Protein AF-A0A7R9LYC6-F1 (afdb_monomer_lite)

Organism: NCBI:txid334625

InterPro domains:
  IPR019412 IML2-like/Tetratricopeptide repeat protein 39-like [PF10300] (20-102)

Sequence (107 aa):
MLLQTNSLPRDVDPDNRNLYLCCVKSIKALIVAVATMEKHDIEKAHKQVDTLGALADNYRKTGLMVTIISYVKTPLYNRYSDAEAHGELCYSYSLLFSAMVCALETN

Secondary structure (DSSP, 8-state):
------PPPTTS-HHHHHHHHHHHHHHHHHHHHHHH--HHHHHHHHHHHHHHHHHHHHHHHHHHHHHHTT-SS---GGG--HHHHHHHHHHHHHHHHHHHHHHHHT-

Structure (mmCIF, N/CA/C/O backbone):
data_AF-A0A7R9LYC6-F1
#
_entry.id   AF-A0A7R9LYC6-F1
#
loop_
_atom_site.group_PDB
_atom_site.id
_atom_site.type_symbol
_atom_site.label_atom_id
_atom_site.label_alt_id
_atom_site.label_comp_id
_atom_site.label_asym_id
_atom_site.label_entity_id
_atom_site.label_seq_id
_atom_site.pdbx_PDB_ins_code
_atom_site.Cartn_x
_atom_site.Cartn_y
_atom_site.Cartn_z
_atom_site.occupancy
_atom_site.B_iso_or_equiv
_atom_site.auth_seq_id
_atom_site.auth_comp_id
_atom_site.auth_asym_id
_atom_site.auth_atom_id
_atom_site.pdbx_PDB_model_num
ATOM 1 N N . MET A 1 1 ? -24.895 -22.003 -8.593 1.00 36.28 1 MET A N 1
ATOM 2 C CA . MET A 1 1 ? -24.155 -21.187 -9.577 1.00 36.28 1 MET A CA 1
ATOM 3 C C . MET A 1 1 ? -22.917 -20.656 -8.866 1.00 36.28 1 MET A C 1
ATOM 5 O O . MET A 1 1 ? -23.003 -19.682 -8.135 1.00 36.28 1 MET A O 1
ATOM 9 N N . LEU A 1 2 ? -21.824 -21.423 -8.915 1.00 33.72 2 LEU A N 1
ATOM 10 C CA . LEU A 1 2 ? -20.586 -21.124 -8.190 1.00 33.72 2 LEU A CA 1
ATOM 11 C C . LEU A 1 2 ? -19.867 -19.979 -8.906 1.00 33.72 2 LEU A C 1
ATOM 13 O O . LEU A 1 2 ? -19.568 -20.097 -10.092 1.00 33.72 2 LEU A O 1
ATOM 17 N N . LEU A 1 3 ? -19.626 -18.880 -8.188 1.00 33.09 3 LEU A N 1
ATOM 18 C CA . LEU A 1 3 ? -18.769 -17.779 -8.620 1.00 33.09 3 LEU A CA 1
ATOM 19 C C . LEU A 1 3 ? -17.392 -18.355 -8.962 1.00 33.09 3 LEU A C 1
ATOM 21 O O . LEU A 1 3 ? -16.619 -18.701 -8.069 1.00 33.09 3 LEU A O 1
ATOM 25 N N . GLN A 1 4 ? -17.103 -18.489 -10.257 1.00 33.38 4 GLN A N 1
ATOM 26 C CA . GLN A 1 4 ? -15.746 -18.711 -10.729 1.00 33.38 4 GLN A CA 1
ATOM 27 C C . GLN A 1 4 ? -14.912 -17.543 -10.214 1.00 33.38 4 GLN A C 1
ATOM 29 O O . GLN A 1 4 ? -15.126 -16.389 -10.581 1.00 33.38 4 GLN A O 1
ATOM 34 N N . THR A 1 5 ? -13.986 -17.843 -9.309 1.00 38.22 5 THR A N 1
ATOM 35 C CA . THR A 1 5 ? -12.919 -16.927 -8.937 1.00 38.22 5 THR A CA 1
ATOM 36 C C . THR A 1 5 ? -12.204 -16.560 -10.230 1.00 38.22 5 THR A C 1
ATOM 38 O O . THR A 1 5 ? -11.533 -17.417 -10.810 1.00 38.22 5 THR A O 1
ATOM 41 N N . ASN A 1 6 ? -12.402 -15.327 -10.702 1.00 37.66 6 ASN A N 1
ATOM 42 C CA . ASN A 1 6 ? -11.644 -14.740 -11.800 1.00 37.66 6 ASN A CA 1
ATOM 43 C C . ASN A 1 6 ? -10.169 -14.796 -11.408 1.00 37.66 6 ASN A C 1
ATOM 45 O O . ASN A 1 6 ? -9.649 -13.932 -10.702 1.00 37.66 6 ASN A O 1
ATOM 49 N N . SER A 1 7 ? -9.521 -15.890 -11.794 1.00 44.31 7 SER A N 1
ATOM 50 C CA . SER A 1 7 ? -8.084 -16.026 -11.706 1.00 44.31 7 SER A CA 1
ATOM 51 C C . SER A 1 7 ? -7.526 -15.033 -12.711 1.00 44.31 7 SER A C 1
ATOM 53 O O . SER A 1 7 ? -7.901 -15.048 -13.883 1.00 44.31 7 SER A O 1
ATOM 55 N N . LEU A 1 8 ? -6.701 -14.116 -12.206 1.00 47.31 8 LEU A N 1
ATOM 56 C CA . LEU A 1 8 ? -5.983 -13.138 -13.015 1.00 47.31 8 LEU A CA 1
ATOM 57 C C . LEU A 1 8 ? -5.299 -13.847 -14.203 1.00 47.31 8 LEU A C 1
ATOM 59 O O . LEU A 1 8 ? -4.858 -14.992 -14.037 1.00 47.31 8 LEU A O 1
ATOM 63 N N . PRO A 1 9 ? -5.217 -13.198 -15.381 1.00 40.19 9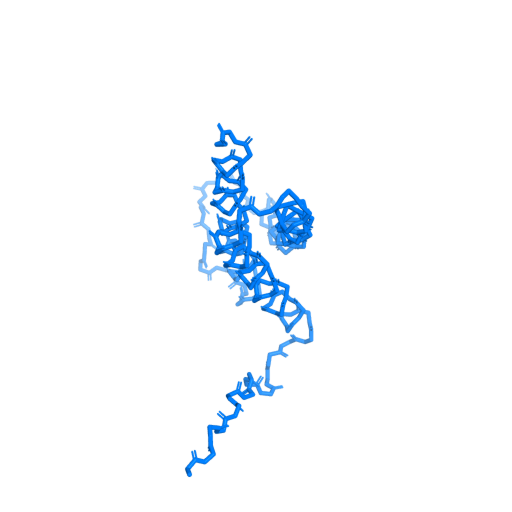 PRO A N 1
ATOM 64 C CA . PRO A 1 9 ? -4.649 -13.789 -16.591 1.00 40.19 9 PRO A CA 1
ATOM 65 C C . PRO A 1 9 ? -3.291 -14.439 -16.307 1.00 40.19 9 PRO A C 1
ATOM 67 O O . PRO A 1 9 ? -2.454 -13.878 -15.597 1.00 40.19 9 PRO A O 1
ATOM 70 N N . ARG A 1 10 ? -3.071 -15.649 -16.835 1.00 46.19 10 ARG A N 1
ATOM 71 C CA . ARG A 1 10 ? -1.867 -16.451 -16.544 1.00 46.19 10 ARG A CA 1
ATOM 72 C C . ARG A 1 10 ? -0.570 -15.811 -17.050 1.00 46.19 10 ARG A C 1
ATOM 74 O O . ARG A 1 10 ? 0.486 -16.206 -16.563 1.00 46.19 10 ARG A O 1
ATOM 81 N N . ASP A 1 11 ? -0.678 -14.794 -17.902 1.00 43.84 11 ASP A N 1
ATOM 82 C CA . ASP A 1 11 ? 0.428 -14.095 -18.568 1.00 43.84 11 ASP A CA 1
ATOM 83 C C . ASP A 1 11 ? 0.852 -12.796 -17.863 1.00 43.84 11 ASP A C 1
ATOM 85 O O . ASP A 1 11 ? 1.606 -11.999 -18.411 1.00 43.84 11 ASP A O 1
ATOM 89 N N . VAL A 1 12 ? 0.373 -12.553 -16.639 1.00 48.56 12 VAL A N 1
ATOM 90 C CA . VAL A 1 12 ? 0.886 -11.450 -15.820 1.00 48.56 12 VAL A CA 1
ATOM 91 C C . VAL A 1 12 ? 2.262 -11.848 -15.290 1.00 48.56 12 VAL A C 1
ATOM 93 O O . VAL A 1 12 ? 2.354 -12.837 -14.547 1.00 48.56 12 VAL A O 1
ATOM 96 N N . ASP A 1 13 ? 3.283 -11.069 -15.675 1.00 50.50 13 ASP A N 1
ATOM 97 C CA . ASP A 1 13 ? 4.650 -11.103 -15.138 1.00 50.50 13 ASP A CA 1
ATOM 98 C C . ASP A 1 13 ? 4.597 -11.375 -13.618 1.00 50.50 13 ASP A C 1
ATOM 100 O O . ASP A 1 13 ? 3.794 -10.736 -12.925 1.00 50.50 13 ASP A O 1
ATOM 104 N N . PRO A 1 14 ? 5.341 -12.360 -13.079 1.00 53.69 14 PRO A N 1
ATOM 105 C CA . PRO A 1 14 ? 5.338 -12.667 -11.647 1.00 53.69 14 PRO A CA 1
ATOM 106 C C . PRO A 1 14 ? 5.550 -11.432 -10.758 1.00 53.69 14 PRO A C 1
ATOM 108 O O . PRO A 1 14 ? 4.943 -11.358 -9.684 1.00 53.69 14 PRO A O 1
ATOM 111 N N . ASP A 1 15 ? 6.303 -10.442 -11.237 1.00 52.31 15 ASP A N 1
ATOM 112 C CA . ASP A 1 15 ? 6.500 -9.161 -10.567 1.00 52.31 15 ASP A CA 1
ATOM 113 C C . ASP A 1 15 ? 5.196 -8.329 -10.576 1.00 52.31 15 ASP A C 1
ATOM 115 O O . ASP A 1 15 ? 4.681 -7.955 -9.512 1.00 52.31 15 ASP A O 1
ATOM 119 N N . ASN A 1 16 ? 4.527 -8.188 -11.726 1.00 53.47 16 ASN A N 1
ATOM 120 C CA . ASN A 1 16 ? 3.198 -7.560 -11.800 1.00 53.47 16 ASN A CA 1
ATOM 121 C C . ASN A 1 16 ? 2.146 -8.277 -10.948 1.00 53.47 16 ASN A C 1
ATOM 123 O O . ASN A 1 16 ? 1.302 -7.639 -10.315 1.00 53.47 16 ASN A O 1
ATOM 127 N N . ARG A 1 17 ? 2.193 -9.609 -10.875 1.00 63.22 17 ARG A N 1
ATOM 128 C CA . ARG A 1 17 ? 1.256 -10.404 -10.070 1.00 63.22 17 ARG A CA 1
ATOM 129 C C . ARG A 1 17 ? 1.372 -10.061 -8.583 1.00 63.22 17 ARG A C 1
ATOM 131 O O . ARG A 1 17 ? 0.366 -10.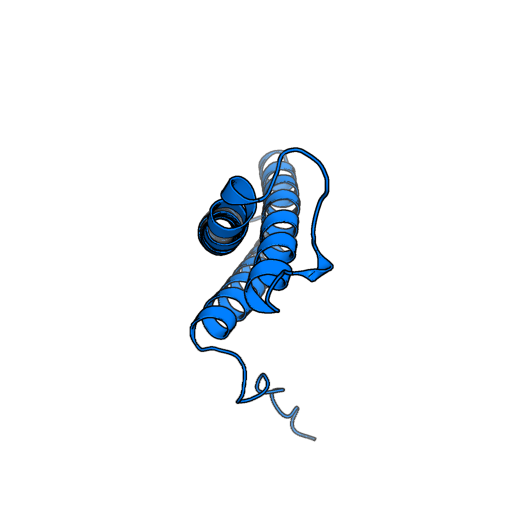088 -7.870 1.00 63.22 17 ARG A O 1
ATOM 138 N N . ASN A 1 18 ? 2.571 -9.695 -8.132 1.00 76.00 18 ASN A N 1
ATOM 139 C CA . ASN A 1 18 ? 2.830 -9.238 -6.772 1.00 76.00 18 ASN A CA 1
ATOM 140 C C . ASN A 1 18 ? 2.214 -7.851 -6.511 1.00 76.00 18 ASN A C 1
ATOM 142 O O . ASN A 1 18 ? 1.557 -7.656 -5.487 1.00 76.00 18 ASN A O 1
ATOM 146 N N . LEU A 1 19 ? 2.327 -6.922 -7.467 1.00 81.00 19 LEU A N 1
ATOM 147 C CA . LEU A 1 19 ? 1.768 -5.571 -7.352 1.00 81.00 19 LEU A CA 1
ATOM 148 C C . LEU A 1 19 ? 0.228 -5.568 -7.341 1.00 81.00 19 LEU A C 1
ATOM 150 O O . LEU A 1 19 ? -0.377 -4.990 -6.436 1.00 81.00 19 LEU A O 1
ATOM 154 N N . TYR A 1 20 ? -0.409 -6.306 -8.258 1.00 82.94 20 TYR A N 1
ATOM 155 C CA . TYR A 1 20 ? -1.867 -6.492 -8.269 1.00 82.94 20 TYR A CA 1
ATOM 156 C C . TYR A 1 20 ? -2.374 -7.097 -6.954 1.00 82.94 20 TYR A C 1
ATOM 158 O O . TYR A 1 20 ? -3.351 -6.623 -6.368 1.00 82.94 20 TYR A O 1
ATOM 166 N N . LEU A 1 21 ? -1.711 -8.152 -6.468 1.00 86.00 21 LEU A N 1
ATOM 167 C CA . LEU A 1 21 ? -2.102 -8.815 -5.227 1.00 86.00 21 LEU A CA 1
ATOM 168 C C . LEU A 1 21 ? -1.929 -7.892 -4.015 1.00 86.00 21 LEU A C 1
ATOM 170 O O . LEU A 1 21 ? -2.774 -7.907 -3.117 1.00 86.00 21 LEU A O 1
ATOM 174 N N . CYS A 1 22 ? -0.856 -7.101 -3.987 1.00 86.75 22 CYS A N 1
ATOM 175 C CA . CYS A 1 22 ? -0.616 -6.103 -2.953 1.00 86.75 22 CYS A CA 1
ATOM 176 C C . CYS A 1 22 ? -1.731 -5.049 -2.947 1.00 86.75 22 CYS A C 1
ATOM 178 O O . CYS A 1 22 ? -2.360 -4.847 -1.912 1.00 86.75 22 CYS A O 1
ATOM 180 N N . CYS A 1 23 ? -2.086 -4.501 -4.112 1.00 87.56 23 CYS A N 1
ATOM 181 C CA . CYS A 1 23 ? -3.162 -3.518 -4.246 1.00 87.56 23 CYS A CA 1
ATOM 182 C C . CYS A 1 23 ? -4.512 -4.056 -3.736 1.00 87.56 23 CYS A C 1
ATOM 184 O O . CYS A 1 23 ? -5.181 -3.420 -2.919 1.00 87.56 23 CYS A O 1
ATOM 186 N N . VAL A 1 24 ? -4.881 -5.285 -4.119 1.00 89.38 24 VAL A N 1
ATOM 187 C CA . VAL A 1 24 ? -6.114 -5.934 -3.637 1.00 89.38 24 VAL A CA 1
ATOM 188 C C . VAL A 1 24 ? -6.101 -6.140 -2.118 1.00 89.38 24 VAL A C 1
ATOM 190 O O . VAL A 1 24 ? -7.142 -5.995 -1.473 1.00 89.38 24 VAL A O 1
ATOM 193 N N . LYS A 1 25 ? -4.951 -6.484 -1.523 1.00 90.44 25 LYS A N 1
ATOM 194 C CA . LYS A 1 25 ? -4.824 -6.618 -0.062 1.00 90.44 25 LYS A CA 1
ATOM 195 C C . LYS A 1 25 ? -5.025 -5.278 0.643 1.00 90.44 25 LYS A C 1
ATOM 197 O O . LYS A 1 25 ? -5.751 -5.249 1.636 1.00 90.44 25 LYS A O 1
ATOM 202 N N . SER A 1 26 ? -4.456 -4.195 0.116 1.00 89.75 26 SER A N 1
ATOM 203 C CA . SER A 1 26 ? -4.623 -2.846 0.669 1.00 89.75 26 SER A CA 1
ATOM 204 C C . SER A 1 26 ? -6.076 -2.382 0.587 1.00 89.75 26 SER A C 1
ATOM 206 O O . SER A 1 26 ? -6.615 -1.934 1.594 1.00 89.75 26 SER A O 1
ATOM 208 N N . ILE A 1 27 ? -6.758 -2.606 -0.545 1.00 92.75 27 ILE A N 1
ATOM 209 C CA . ILE A 1 27 ? -8.196 -2.311 -0.692 1.00 92.75 27 ILE A CA 1
ATOM 210 C C . ILE A 1 27 ? -9.024 -3.095 0.330 1.00 92.75 27 ILE A C 1
ATOM 212 O O . ILE A 1 27 ? -9.875 -2.526 1.008 1.00 92.75 27 ILE A O 1
ATOM 216 N N . LYS A 1 28 ? -8.776 -4.404 0.476 1.00 92.12 28 LYS A N 1
ATOM 217 C CA . LYS 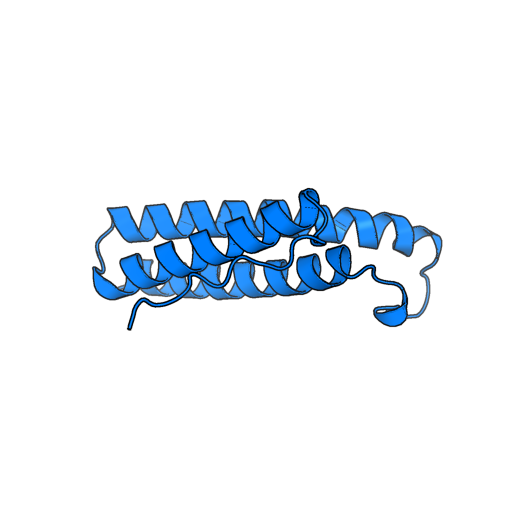A 1 28 ? -9.502 -5.233 1.451 1.00 92.12 28 LYS A CA 1
ATOM 218 C C . LYS A 1 28 ? -9.291 -4.751 2.882 1.00 92.12 28 LYS A C 1
ATOM 220 O O . LYS A 1 28 ? -10.254 -4.692 3.636 1.00 92.12 28 LYS A O 1
ATOM 225 N N . ALA A 1 29 ? -8.054 -4.425 3.253 1.00 89.38 29 ALA A N 1
ATOM 226 C CA . ALA A 1 29 ? -7.752 -3.915 4.584 1.00 89.38 29 ALA A CA 1
ATOM 227 C C . ALA A 1 29 ? -8.445 -2.569 4.838 1.00 89.38 29 ALA A C 1
ATOM 229 O O . ALA A 1 29 ? -9.029 -2.388 5.900 1.00 89.38 29 ALA A O 1
ATOM 230 N N . LEU A 1 30 ? -8.464 -1.680 3.841 1.00 92.31 30 LEU A N 1
ATOM 231 C CA . LEU A 1 30 ? -9.150 -0.394 3.925 1.00 92.31 30 LEU A CA 1
ATOM 232 C C . LEU A 1 30 ? -10.670 -0.555 4.078 1.00 92.31 30 LEU A C 1
ATOM 234 O O . LEU A 1 30 ? -11.264 0.097 4.926 1.00 92.31 30 LEU A O 1
ATOM 238 N N . ILE A 1 31 ? -11.300 -1.454 3.311 1.00 94.75 31 ILE A N 1
ATOM 239 C CA . ILE A 1 31 ? -12.740 -1.742 3.436 1.00 94.75 31 ILE A CA 1
ATOM 240 C C . ILE A 1 31 ? -13.077 -2.226 4.848 1.00 94.75 31 ILE A C 1
ATOM 242 O O . ILE A 1 31 ? -14.070 -1.784 5.417 1.00 94.75 31 ILE A O 1
ATOM 246 N N . VAL A 1 32 ? -12.259 -3.119 5.414 1.00 92.88 32 VAL A N 1
ATOM 247 C CA . VAL A 1 32 ? -12.460 -3.603 6.786 1.00 92.88 32 VAL A CA 1
ATOM 248 C C . VAL A 1 32 ? -12.305 -2.456 7.782 1.00 92.88 32 VAL A C 1
ATOM 250 O O . VAL A 1 32 ? -13.208 -2.261 8.583 1.00 92.88 32 VAL A O 1
ATOM 253 N N . ALA A 1 33 ? -11.247 -1.647 7.675 1.00 93.19 33 ALA A N 1
ATOM 254 C CA . ALA A 1 33 ? -11.029 -0.496 8.552 1.00 93.19 33 ALA A CA 1
ATOM 255 C C . ALA A 1 33 ? -12.186 0.516 8.514 1.00 93.19 3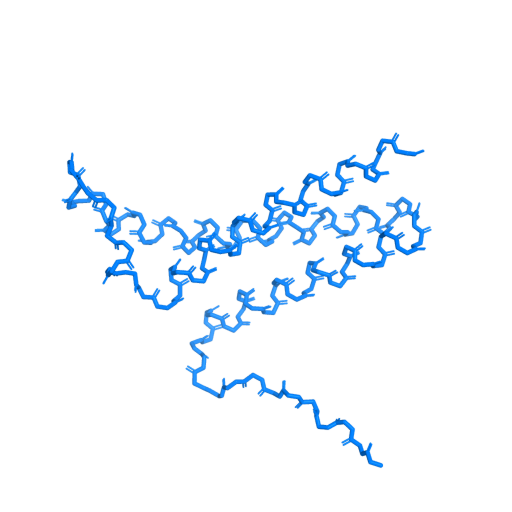3 ALA A C 1
ATOM 257 O O . ALA A 1 33 ? -12.609 1.003 9.557 1.00 93.19 33 ALA A O 1
ATOM 258 N N . VAL A 1 34 ? -12.742 0.793 7.328 1.00 93.50 34 VAL A N 1
ATOM 259 C CA . VAL A 1 34 ? -13.920 1.663 7.177 1.00 93.50 34 VAL A CA 1
ATOM 260 C C . VAL A 1 34 ? -15.175 1.021 7.783 1.00 93.50 34 VAL A C 1
ATOM 262 O O . VAL A 1 34 ? -16.021 1.715 8.337 1.00 93.50 34 VAL A O 1
ATOM 265 N N . ALA A 1 35 ? -15.333 -0.297 7.660 1.00 93.56 35 ALA A N 1
ATOM 266 C CA . ALA A 1 35 ? -16.517 -0.993 8.152 1.00 93.56 35 ALA A CA 1
ATOM 267 C C . ALA A 1 35 ? -16.520 -1.161 9.677 1.00 93.56 35 ALA A C 1
ATOM 269 O O . ALA A 1 35 ? -17.582 -1.079 10.291 1.00 93.56 35 ALA A O 1
ATOM 270 N N . THR A 1 36 ? -15.359 -1.428 10.279 1.00 93.69 36 THR A N 1
ATOM 271 C CA . THR A 1 36 ? -15.240 -1.699 11.716 1.00 93.69 36 THR A CA 1
ATOM 272 C C . THR A 1 36 ? -14.937 -0.444 12.521 1.00 93.69 36 THR A C 1
ATOM 274 O O . THR A 1 36 ? -15.350 -0.364 13.674 1.00 93.69 36 THR A O 1
ATOM 277 N N . MET A 1 37 ? -14.240 0.539 11.931 1.00 91.06 37 MET A N 1
ATOM 278 C CA . MET A 1 37 ? -13.708 1.720 12.630 1.00 91.06 37 MET A CA 1
ATOM 279 C C . MET A 1 37 ? -12.851 1.343 13.851 1.00 91.06 37 MET A C 1
ATOM 281 O O . MET A 1 37 ? -12.632 2.144 14.759 1.00 91.06 37 MET A O 1
ATOM 285 N N . GLU A 1 38 ? -12.353 0.105 13.893 1.00 93.31 38 GLU A N 1
ATOM 286 C CA . GLU A 1 38 ? -11.529 -0.368 14.988 1.00 93.31 38 GLU A CA 1
ATOM 287 C C . GLU A 1 38 ? -10.072 0.017 14.750 1.00 93.31 38 GLU A C 1
ATOM 289 O O . GLU A 1 38 ? -9.502 -0.229 13.685 1.00 93.31 38 GLU A O 1
ATOM 294 N N . LYS A 1 39 ? -9.427 0.553 15.790 1.00 90.94 39 LYS A N 1
ATOM 295 C CA . LYS A 1 39 ? -8.029 1.001 15.735 1.00 90.94 39 LYS A CA 1
ATOM 296 C C . LYS A 1 39 ? -7.084 -0.054 15.147 1.00 90.94 39 LYS A C 1
ATOM 298 O O . LYS A 1 39 ? -6.212 0.270 14.347 1.00 90.94 39 LYS A O 1
ATOM 303 N N . HIS A 1 40 ? -7.266 -1.320 15.518 1.00 93.62 40 HIS A N 1
ATOM 304 C CA . HIS A 1 40 ? -6.401 -2.405 15.063 1.00 93.62 40 HIS A CA 1
ATOM 305 C C . HIS A 1 40 ? -6.539 -2.687 13.551 1.00 93.62 40 HIS A C 1
ATOM 307 O O . HIS A 1 40 ? -5.558 -3.049 12.895 1.00 93.62 40 HIS A O 1
ATOM 313 N N . ASP A 1 41 ? -7.735 -2.497 12.986 1.00 93.25 41 ASP A N 1
ATOM 314 C CA . ASP A 1 41 ? -7.995 -2.642 11.554 1.00 93.25 41 ASP A CA 1
ATOM 315 C C . ASP A 1 41 ? -7.489 -1.431 10.767 1.00 93.25 41 ASP A C 1
ATOM 317 O O . ASP A 1 41 ? -6.923 -1.601 9.685 1.00 93.25 41 ASP A O 1
ATOM 321 N N . ILE A 1 42 ? -7.608 -0.224 11.331 1.00 92.38 42 ILE A N 1
ATOM 322 C CA . ILE A 1 42 ? -7.040 1.009 10.766 1.00 92.38 42 ILE A CA 1
ATOM 323 C C . ILE A 1 42 ? -5.508 0.898 10.677 1.00 92.38 42 ILE A C 1
ATOM 325 O O . ILE A 1 42 ? -4.939 1.095 9.604 1.00 92.38 42 ILE A O 1
ATOM 329 N N . GLU A 1 43 ? -4.833 0.457 11.745 1.00 92.81 43 GLU A N 1
ATOM 330 C CA . GLU A 1 43 ? -3.380 0.217 11.740 1.00 92.81 43 GLU A CA 1
ATOM 331 C C . GLU A 1 43 ? -2.965 -0.852 10.714 1.00 92.81 43 GLU A C 1
ATOM 333 O O . GLU A 1 43 ? -1.912 -0.766 10.071 1.00 92.81 43 GLU A O 1
ATOM 338 N N . LYS A 1 44 ? -3.789 -1.891 10.544 1.00 90.56 44 LYS A N 1
ATOM 339 C CA . LYS A 1 44 ? -3.563 -2.926 9.532 1.00 90.56 44 LYS A CA 1
ATOM 340 C C . LYS A 1 44 ? -3.717 -2.366 8.120 1.00 90.56 44 LYS A C 1
ATOM 342 O O . LYS A 1 44 ? -2.899 -2.704 7.262 1.00 90.56 44 LYS A O 1
ATOM 347 N N . ALA A 1 45 ? -4.720 -1.524 7.875 1.00 90.88 45 ALA A N 1
ATOM 348 C CA . ALA A 1 45 ? -4.890 -0.823 6.607 1.00 90.88 45 ALA A CA 1
ATOM 349 C C . ALA A 1 45 ? -3.689 0.083 6.319 1.00 90.88 45 ALA A C 1
ATOM 351 O O . ALA A 1 45 ? -3.110 -0.043 5.242 1.00 90.88 45 ALA A O 1
ATOM 352 N N . HIS A 1 46 ? -3.237 0.873 7.299 1.00 91.81 46 HIS A N 1
ATOM 353 C CA . HIS A 1 46 ? -2.044 1.717 7.186 1.00 91.81 46 HIS A CA 1
ATOM 354 C C . HIS A 1 46 ? -0.826 0.913 6.706 1.00 91.81 46 HIS A C 1
ATOM 356 O O . HIS A 1 46 ? -0.244 1.209 5.666 1.00 91.81 46 HIS A O 1
ATOM 362 N N . LYS A 1 47 ? -0.506 -0.200 7.383 1.00 90.56 47 LYS A N 1
ATOM 363 C CA . LYS A 1 47 ? 0.629 -1.068 7.013 1.00 90.56 47 LYS A CA 1
ATOM 364 C C . LYS A 1 47 ? 0.515 -1.642 5.598 1.00 90.56 47 LYS A C 1
ATOM 366 O O . LYS A 1 47 ? 1.520 -1.767 4.895 1.00 90.56 47 LYS A O 1
ATOM 371 N N . GLN A 1 48 ? -0.687 -2.042 5.176 1.00 90.88 48 GLN A N 1
ATOM 372 C CA . GLN A 1 48 ? -0.896 -2.561 3.819 1.00 90.88 48 GLN A CA 1
ATOM 373 C C . GLN A 1 48 ? -0.772 -1.460 2.761 1.00 90.88 48 GLN A C 1
ATOM 375 O O . GLN A 1 48 ? -0.276 -1.723 1.666 1.00 90.88 48 GLN A O 1
ATOM 380 N N . VAL A 1 49 ? -1.203 -0.237 3.066 1.00 90.81 49 VAL A N 1
ATOM 381 C CA . VAL A 1 49 ? -1.056 0.914 2.170 1.00 90.81 49 VAL A CA 1
ATOM 382 C C . VAL A 1 49 ? 0.413 1.323 2.041 1.00 90.81 49 VAL A C 1
ATOM 384 O O . VAL A 1 49 ? 0.881 1.486 0.917 1.00 90.81 49 VAL A O 1
ATOM 387 N N . ASP A 1 50 ? 1.168 1.366 3.142 1.00 88.94 50 ASP A N 1
ATOM 388 C CA . ASP A 1 50 ? 2.613 1.641 3.116 1.00 88.94 50 ASP A CA 1
ATOM 389 C C . ASP A 1 50 ? 3.369 0.611 2.268 1.00 88.94 50 ASP A C 1
ATO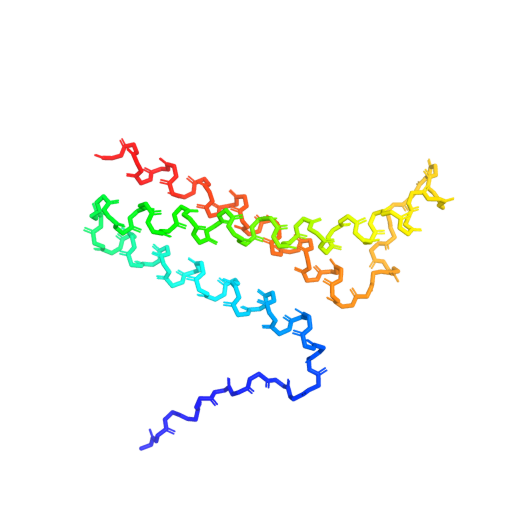M 391 O O . ASP A 1 50 ? 4.231 0.953 1.457 1.00 88.94 50 ASP A O 1
ATOM 395 N N . THR A 1 51 ? 3.007 -0.669 2.416 1.00 89.38 51 THR A N 1
ATOM 396 C CA . THR A 1 51 ? 3.594 -1.760 1.625 1.00 89.38 51 THR A CA 1
ATOM 397 C C . THR A 1 51 ? 3.311 -1.578 0.131 1.00 89.38 51 THR A C 1
ATOM 399 O O . THR A 1 51 ? 4.217 -1.745 -0.687 1.00 89.38 51 THR A O 1
ATOM 402 N N . LEU A 1 52 ? 2.076 -1.204 -0.231 1.00 89.38 52 LEU A N 1
ATOM 403 C CA . LEU A 1 52 ? 1.701 -0.911 -1.616 1.00 89.38 52 LEU A CA 1
ATOM 404 C C . LEU A 1 52 ? 2.483 0.281 -2.166 1.00 89.38 52 LEU A C 1
ATOM 406 O O . LEU A 1 52 ? 3.005 0.190 -3.273 1.00 89.38 52 LEU A O 1
ATOM 410 N N . GLY A 1 53 ? 2.594 1.367 -1.398 1.00 87.00 53 GLY A N 1
ATOM 411 C CA . GLY A 1 53 ? 3.329 2.563 -1.805 1.00 87.00 53 GLY A CA 1
ATOM 412 C C . GLY A 1 53 ? 4.810 2.277 -2.047 1.00 87.00 53 GLY A C 1
ATOM 413 O O . GLY A 1 53 ? 5.341 2.654 -3.089 1.00 87.00 53 GLY A O 1
ATOM 414 N N . ALA A 1 54 ? 5.462 1.542 -1.142 1.00 86.56 54 ALA A N 1
ATOM 415 C CA . ALA A 1 54 ? 6.862 1.147 -1.295 1.00 86.56 54 ALA A CA 1
ATOM 416 C C . ALA A 1 54 ? 7.083 0.235 -2.512 1.00 86.56 54 ALA A C 1
ATOM 418 O O . ALA A 1 54 ? 8.042 0.418 -3.263 1.00 86.56 54 ALA A O 1
ATOM 419 N N . LEU A 1 55 ? 6.189 -0.736 -2.730 1.00 85.38 55 LEU A N 1
ATOM 420 C CA . LEU A 1 55 ? 6.274 -1.630 -3.879 1.00 85.38 55 LEU A CA 1
ATOM 421 C C . LEU A 1 55 ? 6.053 -0.861 -5.187 1.00 85.38 55 LEU A C 1
ATOM 423 O O . LEU A 1 55 ? 6.870 -0.967 -6.095 1.00 85.38 55 LEU A O 1
ATOM 427 N N . ALA A 1 56 ? 5.001 -0.047 -5.264 1.00 84.62 56 ALA A N 1
ATOM 428 C CA . ALA A 1 56 ? 4.676 0.763 -6.433 1.00 84.62 56 ALA A CA 1
ATOM 429 C C . ALA A 1 56 ? 5.779 1.783 -6.767 1.00 84.62 56 ALA A C 1
ATOM 431 O O . ALA A 1 56 ? 6.124 1.953 -7.934 1.00 84.62 56 ALA A O 1
ATOM 432 N N . ASP A 1 57 ? 6.400 2.402 -5.759 1.00 83.19 57 ASP A N 1
ATOM 433 C CA . ASP A 1 57 ? 7.520 3.324 -5.965 1.00 83.19 57 ASP A CA 1
ATOM 434 C C . ASP A 1 57 ? 8.774 2.612 -6.506 1.00 83.19 57 ASP A C 1
ATOM 436 O O . ASP A 1 57 ? 9.535 3.217 -7.258 1.00 83.19 57 ASP A O 1
ATOM 440 N N . ASN A 1 58 ? 8.974 1.318 -6.226 1.00 80.75 58 ASN A N 1
ATOM 441 C CA . ASN A 1 58 ? 10.047 0.536 -6.856 1.00 80.75 58 ASN A CA 1
ATOM 442 C C . ASN A 1 58 ? 9.797 0.306 -8.359 1.00 80.75 58 ASN A C 1
ATOM 444 O O . ASN A 1 58 ? 10.724 0.458 -9.159 1.00 80.75 58 ASN A O 1
ATOM 448 N N . TYR A 1 59 ? 8.553 0.018 -8.764 1.00 75.12 59 TYR A N 1
ATOM 449 C CA . TYR A 1 59 ? 8.169 -0.030 -10.188 1.00 75.12 59 TYR A CA 1
ATOM 450 C C . TYR A 1 59 ? 8.293 1.339 -10.855 1.00 75.12 59 TYR A C 1
ATOM 452 O O . TYR A 1 59 ? 8.707 1.457 -12.005 1.00 75.12 59 TYR A O 1
ATOM 460 N N . ARG A 1 60 ? 7.997 2.402 -10.108 1.00 71.50 60 ARG A N 1
ATOM 461 C CA . ARG A 1 60 ? 8.139 3.765 -10.601 1.00 71.50 60 ARG A CA 1
ATOM 462 C C . ARG A 1 60 ? 9.595 4.156 -10.806 1.00 71.50 60 ARG A C 1
ATOM 464 O O . ARG A 1 60 ? 9.942 4.703 -11.843 1.00 71.50 60 ARG A O 1
ATOM 471 N N . LYS A 1 61 ? 10.466 3.870 -9.835 1.00 67.00 61 LYS A N 1
ATOM 472 C CA . LYS A 1 61 ? 11.902 4.190 -9.879 1.00 67.00 61 LYS A CA 1
ATOM 473 C C . LYS A 1 61 ? 12.638 3.433 -10.972 1.00 67.00 61 LYS A C 1
ATOM 475 O O . LYS A 1 61 ? 13.564 3.998 -11.544 1.00 67.00 61 LYS A O 1
ATOM 480 N N . THR A 1 62 ? 12.247 2.195 -11.263 1.00 60.03 62 THR A N 1
ATOM 481 C CA . THR A 1 62 ? 12.815 1.425 -12.379 1.00 60.03 62 THR A CA 1
ATOM 482 C C . THR A 1 62 ? 12.480 2.088 -13.714 1.00 60.03 62 THR A C 1
ATOM 484 O O . THR A 1 62 ? 13.405 2.396 -14.467 1.00 60.03 62 THR A O 1
ATOM 487 N N . GLY A 1 63 ? 11.220 2.478 -13.927 1.00 54.69 63 GLY A N 1
ATOM 488 C CA . GLY A 1 63 ? 10.836 3.265 -15.101 1.00 54.69 63 GLY A CA 1
ATOM 489 C C . GLY A 1 63 ? 11.480 4.644 -15.149 1.00 54.69 63 GLY A C 1
ATOM 490 O O . GLY A 1 63 ? 12.063 5.017 -16.165 1.00 54.69 63 GLY A O 1
ATOM 491 N N . LEU A 1 64 ? 11.488 5.394 -14.044 1.00 52.62 64 LEU A N 1
ATOM 492 C CA . LEU A 1 64 ? 12.093 6.727 -13.986 1.00 52.62 64 LEU A CA 1
ATOM 493 C C . LEU A 1 64 ? 13.615 6.695 -14.192 1.00 52.62 64 LEU A C 1
ATOM 495 O O . LEU A 1 64 ? 14.131 7.592 -14.845 1.00 52.62 64 LEU A O 1
ATOM 499 N N . MET A 1 65 ? 14.343 5.687 -13.697 1.00 50.03 65 MET A N 1
ATOM 500 C CA . MET A 1 65 ? 15.798 5.561 -13.900 1.00 50.03 65 MET A CA 1
ATOM 501 C C . MET A 1 65 ? 16.166 5.234 -15.350 1.00 50.03 65 MET A C 1
ATOM 503 O O . MET A 1 65 ? 17.112 5.818 -15.878 1.00 50.03 65 MET A O 1
ATOM 507 N N . VAL A 1 66 ? 15.398 4.370 -16.024 1.00 51.19 66 VAL A N 1
ATOM 508 C CA . VAL A 1 66 ? 15.553 4.125 -17.474 1.00 51.19 66 VAL A CA 1
ATOM 509 C C . VAL A 1 66 ? 15.220 5.393 -18.273 1.00 51.19 66 VAL A C 1
ATOM 511 O O . VAL A 1 66 ? 15.804 5.673 -19.320 1.00 51.19 66 VAL A O 1
ATOM 514 N N . THR A 1 67 ? 14.325 6.214 -17.731 1.00 48.28 67 THR A N 1
ATOM 515 C CA . THR A 1 67 ? 13.767 7.393 -18.387 1.00 48.28 67 THR A CA 1
ATOM 516 C C . THR A 1 67 ? 14.614 8.660 -18.171 1.00 48.28 67 THR A C 1
ATOM 518 O O . THR A 1 67 ? 14.806 9.409 -19.126 1.00 48.28 67 THR A O 1
ATOM 521 N N . ILE A 1 68 ? 15.224 8.882 -16.996 1.00 48.44 68 ILE A N 1
ATOM 522 C CA . ILE A 1 68 ? 16.035 10.077 -16.658 1.00 48.44 68 ILE A CA 1
ATOM 523 C C . ILE A 1 68 ? 17.199 10.277 -17.637 1.00 48.44 68 ILE A C 1
ATOM 525 O O . ILE A 1 68 ? 17.467 11.407 -18.042 1.00 48.44 68 ILE A O 1
ATOM 529 N N . ILE A 1 69 ? 17.839 9.196 -18.099 1.00 50.66 69 ILE A N 1
ATOM 530 C CA . ILE A 1 69 ? 18.941 9.270 -19.077 1.00 50.66 69 ILE A CA 1
ATOM 531 C C . ILE A 1 69 ? 18.467 9.856 -20.427 1.00 50.66 69 ILE A C 1
ATOM 533 O O . ILE A 1 69 ? 19.271 10.377 -21.197 1.00 50.66 69 ILE A O 1
ATOM 537 N N . SER A 1 70 ? 17.157 9.862 -20.698 1.00 48.00 70 SER A N 1
ATOM 538 C CA . SER A 1 70 ? 16.560 10.387 -21.934 1.00 48.00 70 SER A CA 1
ATOM 539 C C . SER A 1 70 ? 15.808 11.726 -21.782 1.00 48.00 70 SER A C 1
ATOM 541 O O . SER A 1 70 ? 15.212 12.196 -22.753 1.00 48.00 70 SER A O 1
ATOM 543 N N . TYR A 1 71 ? 15.824 12.368 -20.600 1.00 46.69 71 TYR A N 1
ATOM 544 C CA . TYR A 1 71 ? 14.836 13.396 -20.226 1.00 46.69 71 TYR A CA 1
ATOM 545 C C . TYR A 1 71 ? 15.366 14.769 -19.845 1.00 46.69 71 TYR A C 1
ATOM 547 O O . TYR A 1 71 ? 15.545 15.106 -18.679 1.00 46.69 71 TYR A O 1
ATOM 555 N N . VAL A 1 72 ? 15.411 15.650 -20.835 1.00 44.84 72 VAL A N 1
ATOM 556 C CA . VAL A 1 72 ? 15.311 17.090 -20.569 1.00 44.84 72 VAL A CA 1
ATOM 557 C C . VAL A 1 72 ? 13.930 17.644 -20.962 1.00 44.84 72 VAL A C 1
ATOM 559 O O . VAL A 1 72 ? 13.656 18.792 -20.635 1.00 44.84 72 VAL A O 1
ATOM 562 N N . LYS A 1 73 ? 13.020 16.904 -21.640 1.00 46.59 73 LYS A N 1
ATOM 563 C CA . LYS A 1 73 ? 11.859 17.577 -22.278 1.00 46.59 73 LYS A CA 1
ATOM 564 C C . LYS A 1 73 ? 10.456 16.936 -22.344 1.00 46.59 73 LYS A C 1
ATOM 566 O O . LYS A 1 73 ? 9.552 17.702 -22.676 1.00 46.59 73 LYS A O 1
ATOM 571 N N . THR A 1 74 ? 10.162 15.650 -22.089 1.00 47.75 74 THR A N 1
ATOM 572 C CA . THR A 1 74 ? 8.769 15.170 -22.360 1.00 47.75 74 THR A CA 1
ATOM 573 C C . THR A 1 74 ? 8.351 13.885 -21.639 1.00 47.75 74 THR A C 1
ATOM 575 O O . THR A 1 74 ? 8.959 12.870 -21.934 1.00 47.75 74 THR A O 1
ATOM 578 N N . PRO A 1 75 ? 7.292 13.840 -20.797 1.00 52.09 75 PRO A N 1
ATOM 579 C CA . PRO A 1 75 ? 6.759 12.583 -20.245 1.00 52.09 75 PRO A CA 1
ATOM 580 C C . PRO A 1 75 ? 6.356 11.598 -21.362 1.00 52.09 75 PRO A C 1
ATOM 582 O O . PRO A 1 75 ? 5.666 11.951 -22.309 1.00 52.09 75 PRO A O 1
ATOM 585 N N . LEU A 1 76 ? 6.842 10.362 -21.265 1.00 55.28 76 LEU A N 1
ATOM 586 C CA . LEU A 1 76 ? 6.864 9.284 -22.259 1.00 55.28 76 LEU A CA 1
ATOM 587 C C . LEU A 1 76 ? 6.096 8.134 -21.625 1.00 55.28 76 LEU A C 1
ATOM 589 O O . LEU A 1 76 ? 6.584 7.013 -21.514 1.00 55.28 76 LEU A O 1
ATOM 593 N N . TYR A 1 77 ? 4.863 8.418 -21.210 1.00 57.72 77 TYR A N 1
ATOM 594 C CA . TYR A 1 77 ? 3.912 7.378 -20.824 1.00 57.72 77 TYR A CA 1
ATOM 595 C C . TYR A 1 77 ? 3.726 6.343 -21.952 1.00 57.72 77 TYR A C 1
ATOM 597 O O . TYR A 1 77 ? 3.354 5.207 -21.703 1.00 57.72 77 TYR A O 1
ATOM 605 N N . ASN A 1 78 ? 4.050 6.714 -23.196 1.00 60.31 78 ASN A N 1
ATOM 606 C CA . ASN A 1 78 ? 4.094 5.839 -24.369 1.00 60.31 78 ASN A CA 1
ATOM 607 C C . ASN A 1 78 ? 5.294 4.872 -24.419 1.00 60.31 78 ASN A C 1
ATOM 609 O O . ASN A 1 78 ? 5.365 4.065 -25.342 1.00 60.31 78 ASN A O 1
ATOM 613 N N . ARG A 1 79 ? 6.252 4.973 -23.492 1.00 63.66 79 ARG A N 1
ATOM 614 C CA . ARG A 1 79 ? 7.400 4.057 -23.375 1.00 63.66 79 ARG A CA 1
ATOM 615 C C . ARG A 1 79 ? 7.350 3.186 -22.128 1.00 63.66 79 ARG A C 1
ATOM 617 O O . ARG A 1 79 ? 8.278 2.414 -21.915 1.00 63.66 79 ARG A O 1
ATOM 624 N N . TYR A 1 80 ? 6.306 3.325 -21.317 1.00 68.06 80 TYR A N 1
ATOM 625 C CA . TYR A 1 80 ? 6.154 2.515 -20.122 1.00 68.06 80 TYR A CA 1
ATOM 626 C C . TYR A 1 80 ? 5.761 1.108 -20.554 1.00 68.06 80 TYR A C 1
ATOM 628 O O . TYR A 1 80 ? 4.874 0.924 -21.388 1.00 68.06 80 TYR A O 1
ATOM 636 N N . SER A 1 81 ? 6.423 0.119 -19.975 1.00 72.94 81 SER A N 1
ATOM 637 C CA . SER A 1 81 ? 5.889 -1.231 -19.919 1.00 72.94 81 SER A CA 1
ATOM 638 C C . SER A 1 81 ? 4.579 -1.234 -19.129 1.00 72.94 81 SER A C 1
ATOM 640 O O . SER A 1 81 ? 4.340 -0.373 -18.274 1.00 72.94 81 SER A O 1
ATOM 642 N N . ASP A 1 82 ? 3.742 -2.245 -19.362 1.00 75.25 82 ASP A N 1
ATOM 643 C CA . ASP A 1 82 ? 2.500 -2.424 -18.604 1.00 75.25 82 ASP A CA 1
ATOM 644 C C . ASP A 1 82 ? 2.757 -2.455 -17.085 1.00 75.25 82 ASP A C 1
ATOM 646 O O . ASP A 1 82 ? 1.921 -1.999 -16.306 1.00 75.25 82 ASP A O 1
ATOM 650 N N . ALA A 1 83 ? 3.933 -2.933 -16.658 1.00 72.69 83 ALA A N 1
ATOM 651 C CA . ALA A 1 83 ? 4.349 -2.959 -15.259 1.00 72.69 83 ALA A CA 1
ATOM 652 C C . ALA A 1 83 ? 4.628 -1.569 -14.675 1.00 72.69 83 ALA A C 1
ATOM 654 O O . ALA A 1 83 ? 4.166 -1.251 -13.580 1.00 72.69 83 ALA A O 1
ATOM 655 N N . GLU A 1 84 ? 5.345 -0.717 -15.406 1.00 74.62 84 GLU A N 1
ATOM 656 C CA . GLU A 1 84 ? 5.645 0.655 -14.978 1.00 74.62 84 GLU A CA 1
ATOM 657 C C . GLU A 1 84 ? 4.372 1.510 -14.949 1.00 74.62 84 GLU A C 1
ATOM 659 O O . GLU A 1 84 ? 4.147 2.262 -13.999 1.00 74.62 84 GLU A O 1
ATOM 664 N N . ALA A 1 85 ? 3.491 1.338 -15.941 1.00 75.50 85 ALA A N 1
ATOM 665 C CA . ALA A 1 85 ? 2.187 1.996 -15.969 1.00 75.50 85 ALA A CA 1
ATOM 666 C C . ALA A 1 85 ? 1.301 1.553 -14.793 1.00 75.50 85 ALA A C 1
ATOM 668 O O . ALA A 1 85 ? 0.678 2.385 -14.128 1.00 75.50 85 ALA A O 1
ATOM 669 N N . HIS A 1 86 ? 1.277 0.252 -14.488 1.00 78.19 86 HIS A N 1
ATOM 670 C CA . HIS A 1 86 ? 0.572 -0.266 -13.318 1.00 78.19 86 HIS A CA 1
ATOM 671 C C . HIS A 1 86 ? 1.187 0.239 -12.001 1.00 78.19 86 HIS A C 1
ATOM 673 O O . HIS A 1 86 ? 0.455 0.550 -11.060 1.00 78.19 86 HIS A O 1
ATOM 679 N N . GLY A 1 87 ? 2.516 0.367 -11.946 1.00 80.62 87 GLY A N 1
ATOM 680 C CA . GLY A 1 87 ? 3.276 0.972 -10.852 1.00 80.62 87 GLY A CA 1
ATOM 681 C C . GLY A 1 87 ? 2.818 2.389 -10.524 1.00 80.62 87 GLY A C 1
ATOM 682 O O . GLY A 1 87 ? 2.447 2.657 -9.385 1.00 80.62 87 GLY A O 1
ATOM 683 N N . GLU A 1 88 ? 2.760 3.277 -11.518 1.00 79.56 88 GLU A N 1
ATOM 684 C CA . GLU A 1 88 ? 2.287 4.662 -11.337 1.00 79.56 88 GLU A CA 1
ATOM 685 C C . GLU A 1 88 ? 0.842 4.741 -10.826 1.00 79.56 88 GLU A C 1
ATOM 687 O O . GLU A 1 88 ? 0.518 5.532 -9.931 1.00 79.56 88 GLU A O 1
ATOM 692 N N . LEU A 1 89 ? -0.040 3.897 -11.369 1.00 81.19 89 LEU A N 1
ATOM 693 C CA . LEU A 1 89 ? -1.432 3.825 -10.929 1.00 81.19 89 LEU A CA 1
ATOM 694 C C . LEU A 1 89 ? -1.525 3.343 -9.477 1.00 81.19 89 LEU A C 1
ATOM 696 O O . LEU A 1 89 ? -2.193 3.975 -8.661 1.00 81.19 89 LEU A O 1
ATOM 700 N N . CYS A 1 90 ? -0.820 2.265 -9.125 1.00 85.25 90 CYS A N 1
ATOM 701 C CA . CYS A 1 90 ? -0.773 1.754 -7.754 1.00 85.25 90 CYS A CA 1
ATOM 702 C C . CYS A 1 90 ? -0.152 2.749 -6.773 1.00 85.25 90 CYS A C 1
ATOM 704 O O . CYS A 1 90 ? -0.612 2.844 -5.636 1.00 85.25 90 CYS A O 1
ATOM 706 N N . TYR A 1 91 ? 0.843 3.523 -7.207 1.00 84.75 91 TYR A N 1
ATOM 707 C CA . TYR A 1 91 ? 1.431 4.578 -6.394 1.00 84.75 91 TYR A CA 1
ATOM 708 C C . TYR A 1 91 ? 0.402 5.678 -6.110 1.00 84.75 91 TYR A C 1
ATOM 710 O O . TYR A 1 91 ? 0.183 6.040 -4.953 1.00 84.75 91 TYR A O 1
ATOM 718 N N . SER A 1 92 ? -0.324 6.124 -7.137 1.00 83.62 92 SER A N 1
ATOM 719 C CA . SER A 1 92 ? -1.425 7.085 -6.987 1.00 83.62 92 SER A CA 1
ATOM 720 C C . SER A 1 92 ? -2.530 6.563 -6.057 1.00 83.62 92 SER A C 1
ATOM 722 O O . SER A 1 92 ? -3.013 7.299 -5.195 1.00 83.62 92 SER A O 1
ATOM 724 N N . TYR A 1 93 ? -2.893 5.279 -6.168 1.00 85.31 93 TYR A N 1
ATOM 725 C CA . TYR A 1 93 ? -3.844 4.647 -5.251 1.00 85.31 93 TYR A CA 1
ATOM 726 C C . TYR A 1 93 ? -3.321 4.576 -3.818 1.00 85.31 93 TYR A C 1
ATOM 728 O O . TYR A 1 93 ? -4.093 4.812 -2.894 1.00 85.31 93 TYR A O 1
ATOM 736 N N . SER A 1 94 ? -2.028 4.306 -3.613 1.00 87.25 94 SER A N 1
ATOM 737 C CA . SER A 1 94 ? -1.446 4.287 -2.268 1.00 87.25 94 SER A CA 1
ATOM 738 C C . SER A 1 94 ? -1.568 5.647 -1.575 1.00 87.25 94 SER A C 1
ATOM 740 O O . SER A 1 94 ? -2.025 5.694 -0.440 1.00 87.25 94 SER A O 1
ATOM 742 N N . LEU A 1 95 ? -1.303 6.755 -2.280 1.00 85.88 95 LEU A N 1
ATOM 743 C CA . LEU A 1 95 ? -1.478 8.111 -1.744 1.00 85.88 95 LEU A CA 1
ATOM 744 C C . LEU A 1 95 ? -2.937 8.403 -1.371 1.00 85.88 95 LEU A C 1
ATOM 746 O O . LEU A 1 95 ? -3.208 8.952 -0.302 1.00 85.88 95 LEU A O 1
ATOM 750 N N . LEU A 1 96 ? -3.883 8.007 -2.230 1.00 88.94 96 LEU A N 1
ATOM 751 C CA . LEU A 1 96 ? -5.311 8.150 -1.947 1.00 88.94 96 LEU A CA 1
ATOM 752 C C . LEU A 1 96 ? -5.723 7.325 -0.720 1.00 88.94 96 LEU A C 1
ATOM 754 O O . LEU A 1 96 ? -6.417 7.833 0.158 1.00 88.94 96 LEU A O 1
ATOM 758 N N . PHE A 1 97 ? -5.283 6.069 -0.634 1.00 90.75 97 PHE A N 1
ATOM 759 C CA . PHE A 1 97 ? -5.598 5.205 0.499 1.00 90.75 97 PHE A CA 1
ATOM 760 C C . PHE A 1 97 ? -4.959 5.710 1.793 1.00 90.75 97 PHE A C 1
ATOM 762 O O . PHE A 1 97 ? -5.614 5.658 2.828 1.00 90.75 97 PHE A O 1
ATOM 769 N N . SER A 1 98 ? -3.745 6.266 1.750 1.00 88.31 98 SER A N 1
ATOM 770 C CA . SER A 1 98 ? -3.115 6.901 2.914 1.00 88.31 98 SER A CA 1
ATOM 771 C C . SER A 1 98 ? -3.945 8.078 3.417 1.00 88.31 98 SER A C 1
ATOM 773 O O . SER A 1 98 ? -4.173 8.193 4.618 1.00 88.31 98 SER A O 1
ATOM 775 N N . ALA A 1 99 ? -4.464 8.918 2.515 1.00 89.06 99 ALA A N 1
ATOM 776 C CA . ALA A 1 99 ? -5.359 10.010 2.896 1.00 89.06 99 ALA A CA 1
ATOM 777 C C . ALA A 1 99 ? -6.663 9.492 3.532 1.00 89.06 99 ALA A C 1
ATOM 779 O O . ALA A 1 99 ? -7.133 10.056 4.518 1.00 89.06 99 ALA A O 1
ATOM 780 N N . MET A 1 100 ? -7.223 8.396 3.009 1.00 90.56 100 MET A N 1
ATOM 781 C CA . MET A 1 100 ? -8.411 7.758 3.586 1.00 90.56 100 MET A CA 1
ATOM 782 C C . MET A 1 100 ? -8.138 7.189 4.982 1.00 90.56 100 MET A C 1
ATOM 784 O O . MET A 1 100 ? -8.936 7.419 5.882 1.00 90.56 100 MET A O 1
ATOM 788 N N . VAL A 1 101 ? -7.015 6.493 5.186 1.00 89.94 101 VAL A N 1
ATOM 789 C CA . VAL A 1 101 ? -6.614 5.984 6.510 1.00 89.94 101 VAL A CA 1
ATOM 790 C C . VAL A 1 101 ? -6.425 7.137 7.496 1.00 89.94 101 VAL A C 1
ATOM 792 O O . VAL A 1 101 ? -6.972 7.085 8.591 1.00 89.94 101 VAL A O 1
ATOM 795 N N . CYS A 1 102 ? -5.746 8.210 7.087 1.00 89.50 102 CYS A N 1
ATOM 796 C CA . CYS A 1 102 ? -5.561 9.400 7.918 1.00 89.50 102 CYS A CA 1
ATOM 797 C C . CYS A 1 102 ? -6.903 10.026 8.342 1.00 89.50 102 CYS A C 1
ATOM 799 O O . CYS A 1 102 ? -7.077 10.389 9.501 1.00 89.50 102 CYS A O 1
ATOM 801 N N . ALA A 1 103 ? -7.887 10.083 7.437 1.00 88.56 103 ALA A N 1
ATOM 802 C CA . ALA A 1 103 ? -9.229 10.562 7.770 1.00 88.56 103 ALA A CA 1
ATOM 803 C C . ALA A 1 103 ? -9.962 9.657 8.783 1.00 88.56 103 ALA A C 1
ATOM 805 O O . ALA A 1 103 ? -10.758 10.148 9.587 1.00 88.56 103 ALA A O 1
ATOM 806 N N . LEU A 1 104 ? -9.702 8.344 8.765 1.00 88.00 104 LEU A N 1
ATOM 807 C CA . LEU A 1 104 ? -10.252 7.404 9.749 1.00 88.00 104 LEU A CA 1
ATOM 808 C C . LEU A 1 104 ? -9.598 7.572 11.123 1.00 88.00 104 LEU A C 1
ATOM 810 O O . LEU A 1 104 ? -10.294 7.493 12.124 1.00 88.00 104 LEU A O 1
ATOM 814 N N . GLU A 1 105 ? -8.294 7.847 11.178 1.00 82.06 105 GLU A N 1
ATOM 815 C CA . GLU A 1 105 ? -7.564 8.079 12.436 1.00 82.06 105 GLU A CA 1
ATOM 816 C C . GLU A 1 105 ? -7.988 9.365 13.163 1.00 82.06 105 GLU A C 1
ATOM 818 O O . GLU A 1 105 ? -7.763 9.497 14.365 1.00 82.06 105 GLU A O 1
ATOM 823 N N . THR A 1 106 ? -8.582 10.322 12.444 1.00 72.25 106 THR A N 1
ATOM 824 C CA . THR A 1 106 ? -9.074 11.589 13.010 1.00 72.25 106 THR A CA 1
ATOM 825 C C . THR A 1 106 ? -10.508 11.548 13.552 1.00 72.25 106 THR A C 1
ATOM 827 O O . THR A 1 106 ? -10.932 12.544 14.140 1.00 72.25 106 THR A O 1
ATOM 830 N N . ASN A 1 107 ? -11.253 10.453 13.343 1.00 55.81 107 ASN A N 1
ATOM 831 C CA . ASN A 1 107 ? -12.595 10.248 13.917 1.00 55.81 107 ASN A CA 1
ATOM 832 C C . ASN A 1 107 ? -12.523 9.496 15.249 1.00 55.81 107 ASN A C 1
ATOM 834 O O . ASN A 1 107 ? -13.353 9.817 16.129 1.00 55.81 107 ASN A O 1
#

Radius of gyration: 16.32 Å; chains: 1; bounding box: 43×39×40 Å

pLDDT: mean 73.45, std 19.1, range [33.09, 94.75]

Foldseek 3Di:
DDPDPPDDDPPQDPLNVVLVVLLVLLVVLLVVCVVPL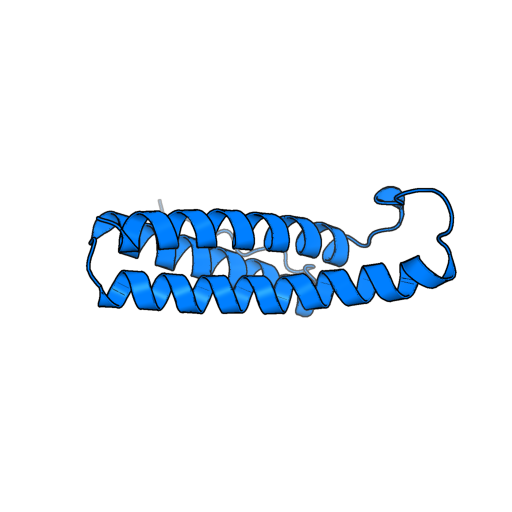DPVSLVVSLVSLVVNLVSLVVLQVVVVVVCVVVDPDDDPPVPRDPSSVSSVVSNVVSVVSNVSSVVSVVD